Protein AF-A0A926W625-F1 (afdb_monomer_lite)

Sequence (78 aa):
MKPFSPHRAGALLEPNDVIYMPGWSHCYRIVSAPFSRIHYLRWQGHLAAAPTDPQGYVTYRVQALGGQRVDQLVLRAF

Radius of gyration: 15.47 Å; chains: 1; bounding box: 38×30×40 Å

Foldseek 3Di:
DDDQDPDDVQDFDDFQHWDDDPPDPFIKGFHDGWDFDWDWDADPNDIDIDTDQPPQKIKTWIDGVVGPDIDIDIDGRD

pLDDT: mean 83.87, std 14.81, range [34.5, 95.44]

Structure (mmCIF, N/CA/C/O backbone):
data_AF-A0A926W625-F1
#
_entry.id   AF-A0A926W625-F1
#
loop_
_atom_site.group_PDB
_atom_site.id
_atom_site.type_symbol
_atom_site.label_atom_id
_atom_site.label_alt_id
_atom_site.label_comp_id
_atom_site.label_asym_id
_atom_site.label_entity_id
_atom_site.label_seq_id
_atom_site.pdbx_PDB_ins_code
_atom_site.Cartn_x
_atom_site.Cartn_y
_atom_site.Cartn_z
_atom_site.occupancy
_atom_site.B_iso_or_equiv
_atom_site.auth_seq_id
_atom_site.auth_comp_id
_atom_site.auth_asym_id
_atom_site.auth_atom_id
_atom_site.pdbx_PDB_model_num
ATOM 1 N N . MET A 1 1 ? -2.900 19.959 16.524 1.00 37.97 1 MET A N 1
ATOM 2 C CA . MET A 1 1 ? -3.703 18.718 16.478 1.00 37.97 1 MET A CA 1
ATOM 3 C C . MET A 1 1 ? -4.389 18.694 15.115 1.00 37.97 1 MET A C 1
ATOM 5 O O . MET A 1 1 ? -5.185 19.586 14.856 1.00 37.97 1 MET A O 1
ATOM 9 N N . LYS A 1 2 ? -3.960 17.832 14.181 1.00 34.50 2 LYS A N 1
ATOM 10 C CA . LYS A 1 2 ? -4.497 17.824 12.805 1.00 34.50 2 LYS A CA 1
ATOM 11 C C . LYS A 1 2 ? -5.885 17.155 12.837 1.00 34.50 2 LYS A C 1
ATOM 13 O O . LYS A 1 2 ? -5.995 16.115 13.485 1.00 34.50 2 LYS A O 1
ATOM 18 N N . PRO A 1 3 ? -6.935 17.745 12.242 1.00 37.66 3 PRO A N 1
ATOM 19 C CA . PRO A 1 3 ? -8.281 17.183 12.311 1.00 37.66 3 PRO A CA 1
ATOM 20 C C . PRO A 1 3 ? -8.358 15.838 11.578 1.00 37.66 3 PRO A C 1
ATOM 22 O O . PRO A 1 3 ? -7.746 15.660 10.524 1.00 37.66 3 PRO A O 1
ATOM 25 N N . PHE A 1 4 ? -9.125 14.905 12.148 1.00 46.16 4 PHE A N 1
ATOM 26 C CA . PHE A 1 4 ? -9.534 13.662 11.497 1.00 46.16 4 PHE A CA 1
ATOM 27 C C . PHE A 1 4 ? -10.278 14.019 10.205 1.00 46.16 4 PHE A C 1
ATOM 29 O O . PHE A 1 4 ? -11.364 14.595 10.256 1.00 46.16 4 PHE A O 1
ATOM 36 N N . SER A 1 5 ? -9.670 13.743 9.052 1.00 47.94 5 SER A N 1
ATOM 37 C CA . SER A 1 5 ? -10.333 13.896 7.758 1.00 47.94 5 SER A CA 1
ATOM 38 C C . SER A 1 5 ? -10.971 12.555 7.410 1.00 47.94 5 SER A C 1
ATOM 40 O O . SER A 1 5 ? -10.237 11.581 7.242 1.00 47.94 5 SER A O 1
ATOM 42 N N . PRO A 1 6 ? -12.310 12.455 7.338 1.00 51.47 6 PRO A N 1
ATOM 43 C CA . PRO A 1 6 ? -12.942 11.245 6.842 1.00 51.47 6 PRO A CA 1
ATOM 44 C C . PRO A 1 6 ? -12.518 11.068 5.384 1.00 51.47 6 PRO A C 1
ATOM 46 O O . PRO A 1 6 ? -12.886 11.864 4.517 1.00 51.47 6 PRO A O 1
ATOM 49 N N . HIS A 1 7 ? -11.696 10.051 5.127 1.00 54.56 7 HIS A N 1
ATOM 50 C CA . HIS A 1 7 ? -11.263 9.727 3.774 1.00 54.56 7 HIS A CA 1
ATOM 51 C C . HIS A 1 7 ? -12.471 9.379 2.924 1.00 54.56 7 HIS A C 1
ATOM 53 O O . HIS A 1 7 ? -13.229 8.459 3.236 1.00 54.56 7 HIS A O 1
ATOM 59 N N . ARG A 1 8 ? -12.667 10.147 1.849 1.00 55.12 8 ARG A N 1
ATOM 60 C CA . ARG A 1 8 ? -13.660 9.819 0.829 1.00 55.12 8 ARG A CA 1
ATOM 61 C C . ARG A 1 8 ? -13.245 8.501 0.183 1.00 55.12 8 ARG A C 1
ATOM 63 O O . ARG A 1 8 ? -12.097 8.355 -0.232 1.00 55.12 8 ARG A O 1
ATOM 70 N N . ALA A 1 9 ? -14.184 7.564 0.073 1.00 54.25 9 ALA A N 1
ATOM 71 C CA . ALA A 1 9 ? -13.990 6.355 -0.716 1.00 54.25 9 ALA A CA 1
ATOM 72 C C . ALA A 1 9 ? -13.543 6.760 -2.134 1.00 54.25 9 ALA A C 1
ATOM 74 O O . ALA A 1 9 ? -14.265 7.486 -2.815 1.00 54.25 9 ALA A O 1
ATOM 75 N N . GLY A 1 10 ? -12.330 6.365 -2.530 1.00 61.41 10 GLY A N 1
ATOM 76 C CA . GLY A 1 10 ? -11.735 6.731 -3.820 1.00 61.41 10 GLY A CA 1
ATOM 77 C C . GLY A 1 10 ? -10.491 7.622 -3.756 1.00 61.41 10 GLY A C 1
ATOM 78 O O . GLY A 1 10 ? -9.772 7.702 -4.744 1.00 61.41 10 GLY A O 1
ATOM 79 N N . ALA A 1 11 ? -10.197 8.270 -2.625 1.00 75.12 11 ALA A N 1
ATOM 8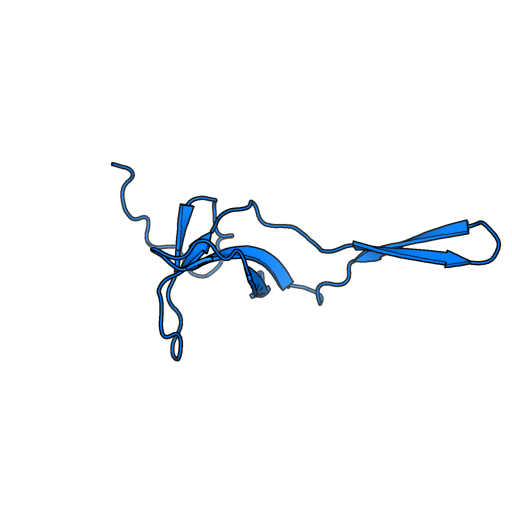0 C CA . ALA A 1 11 ? -8.978 9.068 -2.480 1.00 75.12 11 ALA A CA 1
ATOM 81 C C . ALA A 1 11 ? -7.779 8.205 -2.045 1.00 75.12 11 ALA A C 1
ATOM 83 O O . ALA A 1 11 ? -7.933 7.260 -1.268 1.00 75.12 11 ALA A O 1
ATOM 84 N N . LEU A 1 12 ? -6.580 8.542 -2.533 1.00 85.56 12 LEU A N 1
ATOM 85 C CA . LEU A 1 12 ? -5.334 7.969 -2.020 1.00 85.56 12 LEU A CA 1
ATOM 86 C C . LEU A 1 12 ? -5.140 8.394 -0.562 1.00 85.56 12 LEU A C 1
ATOM 88 O O . LEU A 1 12 ? -5.438 9.530 -0.197 1.00 85.56 12 LEU A O 1
ATOM 92 N N . LEU A 1 13 ? -4.621 7.477 0.254 1.00 89.62 13 LEU A N 1
ATOM 93 C CA . LEU A 1 13 ? -4.269 7.779 1.636 1.00 89.62 13 LEU A CA 1
ATOM 94 C C . LEU A 1 13 ? -2.971 8.592 1.702 1.00 89.62 13 LEU A C 1
ATOM 96 O O . LEU A 1 13 ? -2.011 8.330 0.975 1.00 89.62 13 LEU A O 1
ATOM 100 N N . GLU A 1 14 ? -2.942 9.532 2.630 1.00 90.56 14 GLU A N 1
ATOM 101 C CA . GLU A 1 14 ? -1.848 10.432 2.947 1.00 90.56 14 GLU A CA 1
ATOM 102 C C . GLU A 1 14 ? -1.073 9.964 4.194 1.00 90.56 14 GLU A C 1
ATOM 104 O O . GLU A 1 14 ? -1.605 9.293 5.090 1.00 90.56 14 GLU A O 1
ATOM 109 N N . PRO A 1 15 ? 0.207 10.350 4.327 1.00 92.88 15 PRO A N 1
ATOM 110 C CA . PRO A 1 15 ? 0.959 10.104 5.549 1.00 92.88 15 PRO A CA 1
ATOM 111 C C . PRO A 1 15 ? 0.257 10.668 6.796 1.00 92.88 15 PRO A C 1
ATOM 113 O O . PRO A 1 15 ? -0.119 11.842 6.853 1.00 92.88 15 PRO A O 1
ATOM 116 N N . ASN A 1 16 ? 0.217 9.851 7.850 1.00 92.25 16 ASN A N 1
ATOM 117 C CA . ASN A 1 16 ? -0.465 10.036 9.138 1.00 92.25 16 ASN A CA 1
ATOM 118 C C . ASN A 1 16 ? -1.965 9.749 9.171 1.00 92.25 16 ASN A C 1
ATOM 120 O O . ASN A 1 16 ? -2.550 9.832 10.254 1.00 92.25 16 ASN A O 1
ATOM 124 N N . ASP A 1 17 ? -2.571 9.353 8.058 1.00 91.69 17 ASP A N 1
ATOM 125 C CA . ASP A 1 17 ? -3.939 8.859 8.100 1.00 91.69 17 ASP A CA 1
ATOM 126 C C . ASP A 1 17 ? -4.046 7.616 8.967 1.00 91.69 17 ASP A C 1
ATOM 128 O O . ASP A 1 17 ? -3.175 6.744 8.941 1.00 91.69 17 ASP A O 1
ATOM 132 N N . VAL A 1 18 ? -5.119 7.543 9.750 1.00 91.88 18 VAL A N 1
ATOM 133 C CA . VAL A 1 18 ? -5.418 6.388 10.592 1.00 91.88 18 VAL A CA 1
ATOM 134 C C . VAL A 1 18 ? -6.559 5.619 9.957 1.00 91.88 18 VAL A C 1
ATOM 136 O O . VAL A 1 18 ? -7.632 6.166 9.713 1.00 91.88 18 VAL A O 1
ATOM 139 N N . ILE A 1 19 ? -6.318 4.337 9.721 1.00 89.25 19 ILE A N 1
ATOM 140 C CA . ILE A 1 19 ? -7.268 3.417 9.116 1.00 89.25 19 ILE A CA 1
ATOM 141 C C . ILE A 1 19 ? -7.523 2.224 10.035 1.00 89.25 19 ILE A C 1
ATOM 143 O O . ILE A 1 19 ? -6.670 1.806 10.826 1.00 89.25 19 ILE A O 1
ATOM 147 N N . TYR A 1 20 ? -8.716 1.661 9.901 1.00 89.06 20 TYR A N 1
ATOM 148 C CA . TYR A 1 20 ? -9.140 0.442 10.569 1.00 89.06 20 TYR A CA 1
ATOM 149 C C . TYR A 1 20 ? -10.002 -0.363 9.598 1.00 89.06 20 TYR A C 1
ATOM 151 O O . TYR A 1 20 ? -10.876 0.207 8.943 1.00 89.06 20 TYR A O 1
ATOM 159 N N . MET A 1 21 ? -9.747 -1.667 9.483 1.00 81.94 21 MET A N 1
ATOM 160 C CA . MET A 1 21 ? -10.516 -2.562 8.619 1.00 81.94 21 MET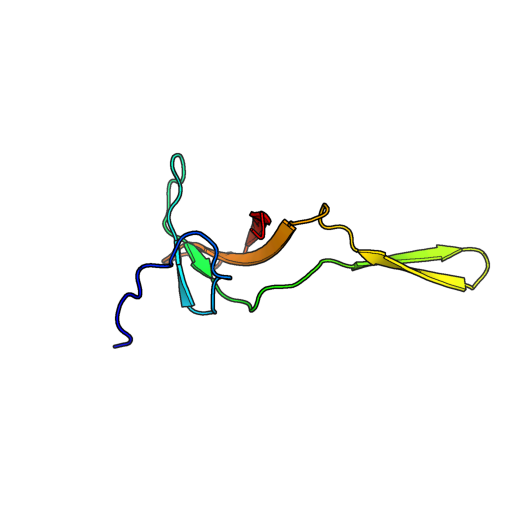 A CA 1
ATOM 161 C C . MET A 1 21 ? -11.189 -3.668 9.436 1.00 81.94 21 MET A C 1
ATOM 163 O O . MET A 1 21 ? -10.649 -4.080 10.468 1.00 81.94 21 MET A O 1
ATOM 167 N N . PRO A 1 22 ? -12.342 -4.191 8.978 1.00 85.06 22 PRO A N 1
ATOM 168 C CA . PRO A 1 22 ? -12.978 -5.340 9.608 1.00 85.06 22 PRO A CA 1
ATOM 169 C C . PRO A 1 22 ? -12.011 -6.524 9.738 1.00 85.06 22 PRO A C 1
ATOM 171 O O . PRO A 1 22 ? -11.344 -6.902 8.776 1.00 85.06 22 PRO A O 1
ATOM 174 N N . GLY A 1 23 ? -11.941 -7.105 10.936 1.00 85.50 23 GLY A N 1
ATOM 175 C CA . GLY A 1 23 ? -11.053 -8.231 11.247 1.00 85.50 23 GLY A CA 1
ATOM 176 C C . GLY A 1 23 ? -9.645 -7.839 11.705 1.00 85.50 23 GLY A C 1
ATOM 177 O O . GLY A 1 23 ? -8.862 -8.720 12.049 1.00 85.50 23 GLY A O 1
ATOM 178 N N . TRP A 1 24 ? -9.305 -6.547 11.753 1.00 86.75 24 TRP A N 1
ATOM 179 C CA . TRP A 1 24 ? -8.034 -6.100 12.323 1.00 86.75 24 TRP A CA 1
ATOM 180 C C . TRP A 1 24 ? -8.127 -5.966 13.845 1.00 86.75 24 TRP A C 1
ATOM 182 O O . TRP A 1 24 ? -9.107 -5.449 14.384 1.00 86.75 24 TRP A O 1
ATOM 192 N N . SER A 1 25 ? -7.076 -6.390 14.548 1.00 87.62 25 SER A N 1
ATOM 193 C CA . SER A 1 25 ? -6.958 -6.229 16.004 1.00 87.62 25 SER A CA 1
ATOM 194 C C . SER A 1 25 ? -6.481 -4.834 16.422 1.00 87.62 25 SER A C 1
ATOM 196 O O . SER A 1 25 ? -6.600 -4.469 17.590 1.00 87.62 25 SER A O 1
ATOM 198 N N . HIS A 1 26 ? -5.941 -4.048 15.484 1.00 87.94 26 HIS A N 1
ATOM 199 C CA . HIS A 1 26 ? -5.366 -2.729 15.739 1.00 87.94 26 HIS A CA 1
ATOM 200 C C . HIS A 1 26 ? -5.739 -1.727 14.644 1.00 87.94 26 HIS A C 1
ATOM 202 O O . HIS A 1 26 ? -5.960 -2.091 13.489 1.00 87.94 26 HIS A O 1
ATOM 208 N N . CYS A 1 27 ? -5.754 -0.445 15.007 1.00 91.19 27 CYS A N 1
ATOM 209 C CA . CYS A 1 27 ? -5.737 0.649 14.041 1.00 91.19 27 CYS A CA 1
ATOM 210 C C . CYS A 1 27 ? -4.314 0.845 13.515 1.00 91.19 27 CYS A C 1
ATOM 212 O O . CYS A 1 27 ? -3.343 0.710 14.266 1.00 91.19 27 CYS A O 1
ATOM 214 N N . TYR A 1 28 ? -4.195 1.224 12.249 1.00 93.31 28 TYR A N 1
ATOM 215 C CA . TYR A 1 28 ? -2.910 1.460 11.608 1.00 93.31 28 TYR A CA 1
ATOM 216 C C . TYR A 1 28 ? -2.810 2.897 11.123 1.00 93.31 28 TYR A C 1
ATOM 218 O O . TYR A 1 28 ? -3.768 3.458 10.602 1.00 93.31 28 TYR A O 1
ATOM 226 N N . ARG A 1 29 ? -1.625 3.480 11.276 1.00 94.56 29 ARG A N 1
ATOM 227 C CA . ARG A 1 29 ? -1.252 4.773 10.713 1.00 94.56 29 ARG A CA 1
ATOM 228 C C . ARG A 1 29 ? -0.479 4.569 9.414 1.00 94.56 29 ARG A C 1
ATOM 230 O O . ARG A 1 29 ? 0.464 3.779 9.391 1.00 94.56 29 ARG A O 1
ATOM 237 N N . ILE A 1 30 ? -0.821 5.316 8.371 1.00 94.81 30 ILE A N 1
ATOM 238 C CA . ILE A 1 30 ? -0.043 5.398 7.134 1.00 94.81 30 ILE A CA 1
ATOM 239 C C . ILE A 1 30 ? 1.257 6.156 7.409 1.00 94.81 30 ILE A C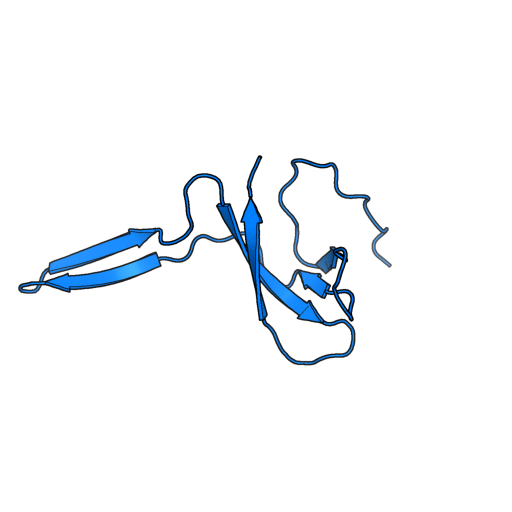 1
ATOM 241 O O . ILE A 1 30 ? 1.238 7.256 7.959 1.00 94.81 30 ILE A O 1
ATOM 245 N N . VAL A 1 31 ? 2.398 5.577 7.043 1.00 95.25 31 VAL A N 1
ATOM 246 C CA . VAL A 1 31 ? 3.727 6.172 7.283 1.00 95.25 31 VAL A CA 1
ATOM 247 C C . VAL A 1 31 ? 4.505 6.451 5.996 1.00 95.25 31 VAL A C 1
ATOM 249 O O . VAL A 1 31 ? 5.652 6.882 6.054 1.00 95.25 31 VAL A O 1
ATOM 252 N N . SER A 1 32 ? 3.891 6.239 4.831 1.00 93.94 32 SER A N 1
ATOM 253 C CA . SER A 1 32 ? 4.466 6.574 3.527 1.00 93.94 32 SER A CA 1
ATOM 254 C C . SER A 1 32 ? 3.435 7.220 2.610 1.00 93.94 32 SER A C 1
ATOM 256 O O . SER A 1 32 ? 2.239 6.989 2.756 1.00 93.94 32 SER A O 1
ATOM 258 N N . ALA A 1 33 ? 3.912 7.957 1.608 1.00 92.12 33 ALA A N 1
ATOM 259 C CA . ALA A 1 33 ? 3.122 8.228 0.411 1.00 92.12 33 ALA A CA 1
ATOM 260 C C . ALA A 1 33 ? 2.754 6.902 -0.299 1.00 92.12 33 ALA A C 1
ATOM 262 O O . ALA A 1 33 ? 3.415 5.883 -0.048 1.00 92.12 33 ALA A O 1
ATOM 263 N N . PRO A 1 34 ? 1.727 6.884 -1.167 1.00 91.00 34 PRO A N 1
ATOM 264 C CA . PRO A 1 34 ? 1.462 5.749 -2.048 1.00 91.00 34 PRO A CA 1
ATOM 265 C C . PRO A 1 34 ? 2.668 5.462 -2.948 1.00 91.00 34 PRO A C 1
ATOM 267 O O . PRO A 1 34 ? 3.273 6.382 -3.499 1.00 91.00 34 PRO A O 1
ATOM 270 N N . PHE A 1 35 ? 3.010 4.188 -3.127 1.00 90.12 35 PHE A N 1
ATOM 271 C CA . PHE A 1 35 ? 4.069 3.781 -4.049 1.00 90.12 35 PHE A CA 1
ATOM 272 C C . PHE A 1 35 ? 3.748 2.459 -4.739 1.00 90.12 35 PHE A C 1
ATOM 274 O O . PHE A 1 35 ? 2.938 1.661 -4.265 1.00 90.12 35 PHE A O 1
ATOM 281 N N . SER A 1 36 ? 4.432 2.226 -5.858 1.00 88.75 36 SER A N 1
ATOM 282 C CA . SER A 1 36 ? 4.439 0.937 -6.539 1.00 88.75 36 SER A CA 1
ATOM 283 C C . SER A 1 36 ? 5.735 0.200 -6.247 1.00 88.75 36 SER A C 1
ATOM 285 O O . SER A 1 36 ? 6.824 0.779 -6.276 1.00 88.75 36 SER A O 1
ATOM 287 N N . ARG A 1 37 ? 5.639 -1.097 -5.980 1.00 87.00 37 ARG A N 1
ATOM 288 C CA . ARG A 1 37 ? 6.821 -1.951 -5.840 1.00 87.00 37 ARG A CA 1
ATOM 289 C C . ARG A 1 37 ? 7.379 -2.319 -7.208 1.00 87.00 37 ARG A C 1
ATOM 291 O O . ARG A 1 37 ? 6.633 -2.766 -8.079 1.00 87.00 37 ARG A O 1
ATOM 298 N N . ILE A 1 38 ? 8.695 -2.205 -7.357 1.00 89.44 38 ILE A N 1
ATOM 299 C CA . ILE A 1 38 ? 9.424 -2.546 -8.582 1.00 89.44 38 ILE A CA 1
ATOM 300 C C . ILE A 1 38 ? 10.322 -3.750 -8.298 1.00 89.44 38 ILE A C 1
ATOM 302 O O . ILE A 1 38 ? 11.108 -3.723 -7.350 1.00 89.44 38 ILE A O 1
ATOM 306 N N . HIS A 1 39 ? 10.231 -4.792 -9.122 1.00 89.50 39 HIS A N 1
ATOM 307 C CA . HIS A 1 39 ? 11.227 -5.860 -9.153 1.00 89.50 39 HIS A CA 1
ATOM 308 C C . HIS A 1 39 ? 12.249 -5.596 -10.244 1.00 89.50 39 HIS A C 1
ATOM 310 O O . HIS A 1 39 ? 11.900 -5.227 -11.365 1.00 89.50 39 HIS A O 1
ATOM 316 N N . TYR A 1 40 ? 13.506 -5.843 -9.897 1.00 91.38 40 TYR A N 1
ATOM 317 C CA . TYR A 1 40 ? 14.629 -5.777 -10.811 1.00 91.38 40 TYR A CA 1
ATOM 318 C C . TYR A 1 40 ? 15.042 -7.193 -11.191 1.00 91.38 40 TYR A C 1
ATOM 320 O O . TYR A 1 40 ? 15.299 -8.030 -10.326 1.00 91.38 40 TYR A O 1
ATOM 328 N N . LEU A 1 41 ? 15.107 -7.453 -12.489 1.00 90.44 41 LEU A N 1
ATOM 329 C CA . LEU A 1 41 ? 15.517 -8.729 -13.055 1.00 90.44 41 LEU A CA 1
ATOM 330 C C . LEU A 1 41 ? 16.767 -8.490 -13.887 1.00 90.44 41 LEU A C 1
ATOM 332 O O . LEU A 1 41 ? 16.797 -7.595 -14.732 1.00 90.44 41 LEU A O 1
ATOM 336 N N . ARG A 1 42 ? 17.809 -9.286 -13.642 1.00 92.12 42 ARG A N 1
ATOM 337 C CA . ARG A 1 42 ? 19.040 -9.228 -14.424 1.00 92.12 42 ARG A CA 1
ATOM 338 C C . ARG A 1 42 ? 19.136 -10.448 -15.323 1.00 92.12 42 ARG A C 1
ATOM 340 O O . ARG A 1 42 ? 19.147 -11.571 -14.828 1.00 92.12 42 ARG A O 1
ATOM 347 N N . TRP A 1 43 ? 19.242 -10.226 -16.628 1.00 88.75 43 TRP A N 1
ATOM 348 C CA . TRP A 1 43 ? 19.367 -11.295 -17.615 1.00 88.75 43 TRP A CA 1
ATOM 349 C C . TRP A 1 43 ? 20.374 -10.908 -18.695 1.00 88.75 43 TRP A C 1
ATOM 351 O O . TRP A 1 43 ? 20.283 -9.827 -19.266 1.00 88.75 43 TRP A O 1
ATOM 361 N N . GLN A 1 44 ? 21.369 -11.771 -18.931 1.00 93.12 44 GLN A N 1
ATOM 362 C CA . GLN A 1 44 ? 22.439 -11.564 -19.924 1.00 93.12 44 GLN A CA 1
ATOM 363 C C . GLN A 1 44 ? 23.112 -10.176 -19.857 1.00 93.12 44 GLN A C 1
ATOM 365 O O . GLN A 1 44 ? 23.456 -9.581 -20.869 1.00 93.12 44 GLN A O 1
ATOM 370 N N . GLY A 1 45 ? 23.287 -9.631 -18.650 1.00 91.06 45 GLY A N 1
ATOM 371 C CA . GLY A 1 45 ? 23.883 -8.305 -18.445 1.00 91.06 45 GLY A CA 1
ATOM 372 C C . GLY A 1 45 ? 22.902 -7.131 -18.542 1.00 91.06 45 GLY A C 1
ATOM 373 O O . GLY A 1 45 ? 23.235 -6.041 -18.080 1.00 91.06 45 GLY A O 1
ATOM 374 N N . HIS A 1 46 ? 21.676 -7.352 -19.015 1.00 90.06 46 HIS A N 1
ATOM 375 C CA . HIS A 1 46 ? 20.618 -6.346 -19.049 1.00 90.06 46 HIS A CA 1
ATOM 376 C C . HIS A 1 46 ? 19.842 -6.297 -17.729 1.00 90.06 46 HIS A C 1
ATOM 378 O O . HIS A 1 46 ? 19.586 -7.330 -17.106 1.00 90.06 46 HIS A O 1
ATOM 384 N N . LEU A 1 47 ? 19.470 -5.085 -17.305 1.00 92.75 47 LEU A N 1
ATOM 385 C CA . LEU A 1 47 ? 18.613 -4.836 -16.149 1.00 92.75 47 LEU A CA 1
ATOM 386 C C . LEU A 1 47 ? 17.210 -4.470 -16.639 1.00 92.75 47 LEU A C 1
ATOM 388 O O . LEU A 1 47 ? 17.032 -3.447 -17.295 1.00 92.75 47 LEU A O 1
ATOM 392 N N . ALA A 1 48 ? 16.230 -5.300 -16.304 1.00 90.06 48 ALA A N 1
ATOM 393 C CA . ALA A 1 48 ? 14.817 -5.019 -16.503 1.00 90.06 48 ALA A CA 1
ATOM 394 C C . ALA A 1 48 ? 14.173 -4.643 -15.165 1.00 90.06 48 ALA A C 1
ATOM 396 O O . ALA A 1 48 ? 14.539 -5.179 -14.117 1.00 90.06 48 ALA A O 1
ATOM 397 N N . ALA A 1 49 ? 13.203 -3.734 -15.208 1.00 90.00 49 ALA A N 1
ATOM 398 C CA . ALA A 1 49 ? 12.403 -3.329 -14.062 1.00 90.00 49 ALA A CA 1
ATOM 399 C C . ALA A 1 49 ? 10.922 -3.505 -14.406 1.00 90.00 49 ALA A C 1
ATOM 401 O O . ALA A 1 49 ? 10.496 -3.114 -15.491 1.00 90.00 49 ALA A O 1
ATOM 402 N N . ALA A 1 50 ? 10.144 -4.086 -13.495 1.00 86.69 50 ALA A N 1
ATOM 403 C CA . ALA A 1 50 ? 8.707 -4.253 -13.681 1.00 86.69 50 ALA A CA 1
ATOM 404 C C . ALA A 1 50 ? 7.938 -3.887 -12.404 1.00 86.69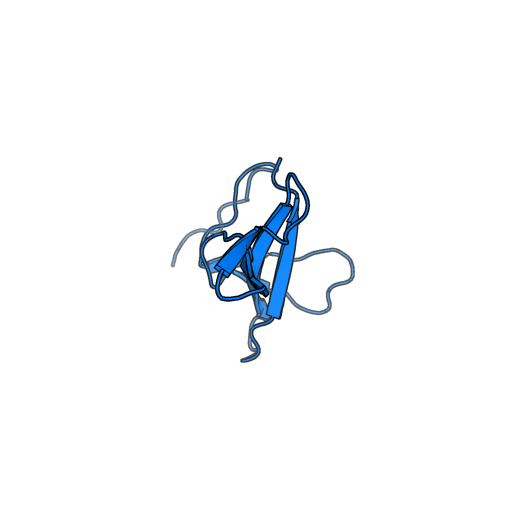 50 ALA A C 1
ATOM 406 O O . ALA A 1 50 ? 8.377 -4.261 -11.308 1.00 86.69 50 ALA A O 1
ATOM 407 N N . PRO A 1 51 ? 6.797 -3.180 -12.518 1.00 85.06 51 PRO A N 1
ATOM 408 C CA . PRO A 1 51 ? 5.885 -3.017 -11.399 1.00 85.06 51 PRO A CA 1
ATOM 409 C C . PRO A 1 51 ? 5.338 -4.386 -10.983 1.00 85.06 51 PRO A C 1
ATOM 411 O O . PRO A 1 51 ? 5.089 -5.258 -11.813 1.00 85.06 51 PRO A O 1
ATOM 414 N N . THR A 1 52 ? 5.174 -4.572 -9.681 1.00 85.56 52 THR A N 1
ATOM 415 C CA . THR A 1 52 ? 4.737 -5.850 -9.089 1.00 85.56 52 THR A CA 1
ATOM 416 C C . THR A 1 52 ? 3.381 -5.768 -8.421 1.00 85.56 52 THR A C 1
ATOM 418 O O . THR A 1 52 ? 2.800 -6.794 -8.071 1.00 85.56 52 THR A O 1
ATOM 421 N N . ASP A 1 53 ? 2.879 -4.555 -8.221 1.00 85.38 53 ASP A N 1
ATOM 422 C CA . ASP A 1 53 ? 1.536 -4.378 -7.707 1.00 85.38 53 ASP A CA 1
ATOM 423 C C . ASP A 1 53 ? 0.541 -4.672 -8.840 1.00 85.38 53 ASP A C 1
ATOM 425 O O . ASP A 1 53 ? 0.786 -4.267 -9.983 1.00 85.38 53 ASP A O 1
ATOM 429 N N . PRO A 1 54 ? -0.551 -5.414 -8.568 1.00 84.00 54 PRO A N 1
ATOM 430 C CA . PRO A 1 54 ? -1.558 -5.688 -9.583 1.00 84.00 54 PRO A CA 1
ATOM 431 C C . PRO A 1 54 ? -2.128 -4.389 -10.163 1.00 84.00 54 PRO A C 1
ATOM 433 O O . PRO A 1 54 ? -2.136 -3.345 -9.507 1.00 84.00 54 PRO A O 1
ATOM 436 N N . GLN A 1 55 ? -2.643 -4.447 -11.391 1.00 83.00 55 GLN A N 1
ATOM 437 C CA . GLN A 1 55 ? -3.233 -3.272 -12.028 1.00 83.00 55 GLN A CA 1
ATOM 438 C C . GLN A 1 55 ? -4.368 -2.696 -11.169 1.00 83.00 55 GLN A C 1
ATOM 440 O O . GLN A 1 55 ? -5.261 -3.422 -10.733 1.00 83.00 55 GLN A O 1
ATOM 445 N N . GLY A 1 56 ? -4.327 -1.383 -10.937 1.00 84.94 56 GLY A N 1
ATOM 446 C CA . GLY A 1 56 ? -5.295 -0.705 -10.077 1.00 84.94 56 GLY A CA 1
ATOM 447 C C . GLY A 1 56 ? -5.070 -0.959 -8.588 1.00 84.94 56 GLY A C 1
ATOM 448 O O . GLY A 1 56 ? -6.003 -0.798 -7.815 1.00 84.94 56 GLY A O 1
ATOM 449 N N . TYR A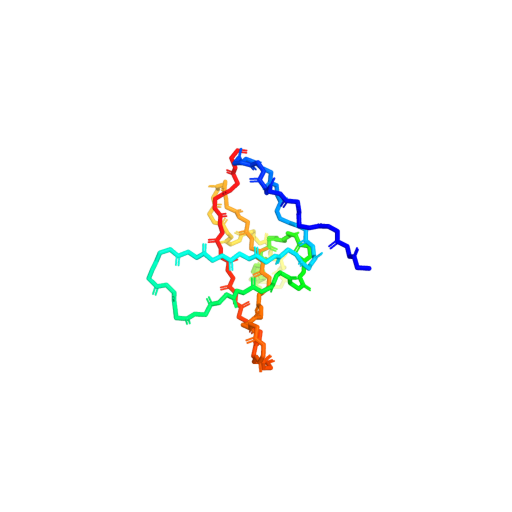 1 57 ? -3.873 -1.370 -8.165 1.00 87.75 57 TYR A N 1
ATOM 450 C CA . TYR A 1 57 ? -3.488 -1.443 -6.756 1.00 87.75 57 TYR A CA 1
ATOM 451 C C . TYR A 1 57 ? -2.293 -0.541 -6.464 1.00 87.75 57 TYR A C 1
ATOM 453 O O . TYR A 1 57 ? -1.484 -0.224 -7.334 1.00 87.75 57 TYR A O 1
ATOM 461 N N . VAL A 1 58 ? -2.188 -0.140 -5.204 1.00 89.31 58 VAL A N 1
ATOM 462 C CA . VAL A 1 58 ? -1.132 0.713 -4.680 1.00 89.31 58 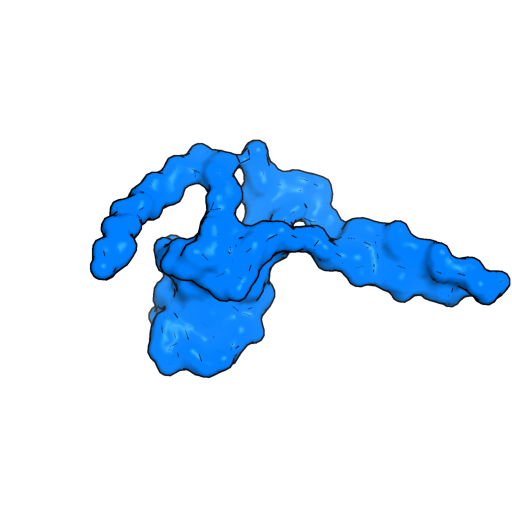VAL A CA 1
ATOM 463 C C . VAL A 1 58 ? -0.681 0.203 -3.319 1.00 89.31 58 VAL A C 1
ATOM 465 O O . VAL A 1 58 ? -1.469 -0.353 -2.546 1.00 89.31 58 VAL A O 1
ATOM 468 N N . THR A 1 59 ? 0.603 0.378 -3.031 1.00 92.31 59 THR A N 1
ATOM 469 C CA . THR A 1 59 ? 1.216 -0.065 -1.785 1.00 92.31 59 THR A CA 1
ATOM 470 C C . THR A 1 59 ? 1.441 1.112 -0.837 1.00 92.31 59 THR A C 1
ATOM 472 O O . THR A 1 59 ? 1.873 2.192 -1.240 1.00 92.31 59 THR A O 1
ATOM 475 N N . TYR A 1 60 ? 1.202 0.865 0.449 1.00 93.19 60 TYR A N 1
ATOM 476 C CA . TYR A 1 60 ? 1.512 1.752 1.562 1.00 93.19 60 TYR A CA 1
ATOM 477 C C . TYR A 1 60 ? 2.383 1.035 2.593 1.00 93.19 60 TYR A C 1
ATOM 479 O O . TYR A 1 60 ? 2.307 -0.186 2.772 1.00 93.19 60 TYR A O 1
ATOM 487 N N . ARG A 1 61 ? 3.184 1.808 3.327 1.00 95.44 61 ARG A N 1
ATOM 488 C CA . ARG A 1 61 ? 3.747 1.382 4.609 1.00 95.44 61 ARG A CA 1
ATOM 489 C C . ARG A 1 61 ? 2.826 1.833 5.726 1.00 95.44 61 ARG A C 1
ATOM 491 O O . ARG A 1 61 ? 2.402 2.990 5.756 1.00 95.44 61 ARG A O 1
ATOM 498 N N . VAL A 1 62 ? 2.544 0.923 6.648 1.00 94.44 62 VAL A N 1
ATOM 499 C CA . VAL A 1 62 ? 1.624 1.159 7.758 1.00 94.44 62 VAL A CA 1
ATOM 500 C C . VAL A 1 62 ? 2.236 0.724 9.074 1.00 94.44 62 VAL A C 1
ATOM 502 O O . VAL A 1 62 ? 3.046 -0.193 9.115 1.00 94.44 62 VAL A O 1
ATOM 505 N N . GLN A 1 63 ? 1.843 1.373 10.158 1.00 95.44 63 GLN A N 1
ATOM 506 C CA . GLN A 1 63 ? 2.322 1.067 11.500 1.00 95.44 63 GLN A CA 1
ATOM 507 C C . GLN A 1 63 ? 1.129 0.955 12.442 1.00 95.44 63 GLN A C 1
ATOM 509 O O . GLN A 1 63 ? 0.308 1.871 12.495 1.00 95.44 63 GLN A O 1
ATOM 514 N N . ALA A 1 64 ? 1.034 -0.140 13.198 1.00 93.56 64 ALA A N 1
ATOM 515 C CA . ALA A 1 64 ? 0.004 -0.273 14.227 1.00 93.56 64 ALA A CA 1
ATOM 516 C C . ALA A 1 64 ? 0.160 0.840 15.278 1.00 93.56 64 ALA A C 1
ATOM 518 O O . ALA A 1 64 ? 1.278 1.143 15.706 1.00 93.56 64 ALA A O 1
ATOM 519 N N . LEU A 1 65 ? -0.944 1.458 15.706 1.00 92.12 65 LEU A N 1
ATOM 520 C CA . LEU A 1 65 ? -0.896 2.495 16.738 1.00 92.12 65 LEU A CA 1
ATOM 521 C C . LEU A 1 65 ? -0.334 1.920 18.046 1.00 92.12 65 LEU A C 1
ATOM 523 O O . LEU A 1 65 ? -0.848 0.938 18.572 1.00 92.12 65 LEU A O 1
ATOM 527 N N . GLY A 1 66 ? 0.738 2.532 18.556 1.00 87.00 66 GLY A N 1
ATOM 528 C CA . GLY A 1 66 ? 1.455 2.068 19.751 1.00 87.00 66 GLY A CA 1
ATOM 529 C C . GLY A 1 66 ? 2.477 0.951 19.499 1.00 87.00 66 GLY A C 1
ATOM 530 O O . GLY A 1 66 ? 3.266 0.646 20.389 1.00 87.00 66 GLY A O 1
ATOM 531 N N . GLY A 1 67 ? 2.519 0.373 18.296 1.00 88.94 67 GLY A N 1
ATOM 532 C CA . GLY A 1 67 ? 3.555 -0.574 17.884 1.00 88.94 67 GLY A CA 1
ATOM 533 C C . GLY A 1 67 ? 4.751 0.122 17.232 1.00 88.94 67 GLY A C 1
ATOM 534 O O . GLY A 1 67 ? 4.646 1.256 16.773 1.00 88.94 67 GLY A O 1
ATOM 535 N N . GLN A 1 68 ? 5.896 -0.562 17.142 1.00 89.19 68 GLN A N 1
ATOM 536 C CA . GLN A 1 68 ? 7.066 -0.079 16.382 1.00 89.19 68 GLN A CA 1
ATOM 537 C C . GLN A 1 68 ? 7.221 -0.732 15.003 1.00 89.19 68 GLN A C 1
ATOM 539 O O . GLN A 1 68 ? 8.007 -0.271 14.179 1.00 89.19 68 GLN A O 1
ATOM 544 N N . ARG A 1 69 ? 6.470 -1.803 14.737 1.00 91.38 69 ARG A N 1
ATOM 545 C CA . ARG A 1 69 ? 6.569 -2.557 13.490 1.00 91.38 69 ARG A CA 1
ATOM 546 C C . ARG A 1 69 ? 5.884 -1.813 12.345 1.00 91.38 69 ARG A C 1
ATOM 548 O O . ARG A 1 69 ? 4.743 -1.374 12.481 1.00 91.38 69 ARG A O 1
ATOM 555 N N . VAL A 1 70 ? 6.592 -1.716 11.222 1.00 93.81 70 VAL A N 1
ATOM 556 C CA . VAL A 1 70 ? 6.065 -1.202 9.958 1.00 93.81 70 VAL A CA 1
ATOM 557 C C . VAL A 1 70 ? 5.773 -2.379 9.035 1.00 93.81 70 VAL A C 1
ATOM 559 O O . VAL A 1 70 ? 6.675 -3.135 8.681 1.00 93.81 70 VAL A O 1
ATOM 562 N N . ASP A 1 71 ? 4.517 -2.508 8.630 1.00 92.50 71 ASP A N 1
ATOM 563 C CA . ASP A 1 71 ? 4.027 -3.532 7.717 1.00 92.50 71 ASP A CA 1
ATOM 564 C C . ASP A 1 71 ? 3.671 -2.931 6.350 1.00 92.50 71 ASP A C 1
ATOM 566 O O . ASP A 1 71 ? 3.695 -1.714 6.135 1.00 92.50 71 ASP A O 1
ATOM 570 N N . GLN A 1 72 ? 3.393 -3.809 5.390 1.00 92.00 72 GLN A N 1
ATOM 571 C CA . GLN A 1 72 ? 2.965 -3.432 4.050 1.00 92.00 72 GLN A CA 1
ATOM 572 C C . GLN A 1 72 ? 1.455 -3.618 3.915 1.00 92.00 72 GLN A C 1
ATOM 574 O O . GLN A 1 72 ? 0.927 -4.671 4.261 1.00 92.00 72 GLN A O 1
ATOM 579 N N . LEU A 1 73 ? 0.786 -2.619 3.346 1.00 90.81 73 LEU A N 1
ATOM 580 C CA . LEU A 1 73 ? -0.626 -2.682 2.999 1.00 90.81 73 LEU A CA 1
ATOM 581 C C . LEU A 1 73 ? -0.792 -2.440 1.500 1.00 90.81 73 LEU A C 1
ATOM 583 O O . LEU A 1 73 ? -0.290 -1.447 0.982 1.00 90.81 73 LEU A O 1
ATOM 587 N N . VAL A 1 74 ? -1.493 -3.337 0.811 1.00 90.38 74 VAL A N 1
ATOM 588 C CA . VAL A 1 74 ? -1.800 -3.209 -0.620 1.00 90.38 74 VAL A CA 1
ATOM 589 C C . VAL A 1 74 ? -3.295 -2.966 -0.759 1.00 90.38 74 VAL A C 1
ATOM 591 O O . VAL A 1 74 ? -4.094 -3.791 -0.321 1.00 90.38 74 VAL A O 1
ATOM 594 N N . LEU A 1 75 ? -3.667 -1.829 -1.343 1.00 87.44 75 LEU A N 1
ATOM 595 C CA . LEU A 1 75 ? -5.057 -1.409 -1.519 1.00 87.44 75 LEU A CA 1
ATOM 596 C C . LEU A 1 75 ? -5.367 -1.193 -2.990 1.00 87.44 75 LEU A C 1
ATOM 598 O O . LEU A 1 75 ? -4.489 -0.844 -3.771 1.00 87.44 75 LEU A O 1
ATOM 602 N N . ARG A 1 76 ? -6.631 -1.380 -3.362 1.00 86.00 76 ARG A N 1
ATOM 603 C CA . ARG A 1 76 ? -7.109 -1.066 -4.705 1.00 86.00 76 ARG A CA 1
ATOM 604 C C . ARG A 1 76 ? -7.220 0.457 -4.857 1.00 86.00 76 ARG A C 1
ATOM 606 O O . ARG A 1 76 ? -7.895 1.094 -4.053 1.00 86.00 76 ARG A O 1
ATOM 613 N N . ALA A 1 77 ? -6.554 1.016 -5.860 1.00 75.81 77 ALA A N 1
ATOM 614 C CA . ALA A 1 77 ? -6.785 2.367 -6.352 1.00 75.81 77 ALA A CA 1
ATOM 615 C C . ALA A 1 77 ? -8.068 2.358 -7.204 1.00 75.81 77 ALA A C 1
ATOM 617 O O . ALA A 1 77 ? -8.246 1.465 -8.038 1.00 75.81 77 ALA A O 1
ATOM 618 N N . PHE A 1 78 ? -8.982 3.289 -6.928 1.00 64.12 78 PHE A N 1
ATOM 619 C CA . PHE A 1 78 ? -10.278 3.402 -7.603 1.00 64.12 78 PHE A CA 1
ATOM 620 C C . PHE A 1 78 ? -10.182 4.302 -8.831 1.00 64.12 78 PHE A C 1
ATOM 622 O O . PHE A 1 78 ? -9.435 5.304 -8.757 1.00 64.12 78 PHE A O 1
#

Secondary structure (DSSP, 8-state):
------PPTTSPPPTT-EE--TT-SS-EEE-S--B--EEEEEETTEEEEEE-SPTTEEEEEEEETT---EEEEEEE--